Protein AF-A0A6I3AFV9-F1 (afdb_monomer)

Foldseek 3Di:
DAAEAELDPDPVVCVVCVVVVHDHDYDHLPDDLPDPVLQPDFQQVSFQVQQVSSQVSVVVVDDGFHWYKGKGKFKDDPRDTDDDQVDPVSVVVVCVVCPPHKIKIKMKMWIAGPVVRDIDIDIDIDID

Nearest PDB structures (foldseek):
  4jhc-assembly1_A  TM=9.101E-01  e=8.198E-11  Escherichia coli K-12
  4lu1-assembly1_A  TM=9.260E-01  e=3.223E-10  Escherichia coli K-12
  4p0e-assembly1_A  TM=9.232E-01  e=1.324E-08  Escherichia coli K-12
  2p5x-assembly2_B  TM=7.844E-01  e=4.464E-10  Homo sapiens
  4oo0-assembly1_B  TM=8.136E-01  e=8.213E-08  Burkholderia cenocepacia J2315

Secondary structure (DSSP, 8-state):
-PEEEE----HHHHHHHHHTT--PEE---------HHHHTS-HHHHHHHHHHHHHHHHHTT--S-EEEEEEEEEEEETTEEE---SSHHHHHHHHHHHTTS--EEEEEEEEEETTTTEEEEEEEEEE-

Structure (mmCIF, N/CA/C/O backbone):
data_AF-A0A6I3AFV9-F1
#
_entry.id   AF-A0A6I3AFV9-F1
#
loop_
_atom_site.group_PDB
_atom_site.id
_atom_site.type_symbol
_atom_site.label_atom_id
_atom_site.label_alt_id
_atom_site.label_comp_id
_atom_site.label_asym_id
_atom_site.label_entity_id
_atom_site.label_seq_id
_atom_site.pdbx_PDB_ins_code
_atom_site.Cartn_x
_atom_site.Cartn_y
_atom_site.Cartn_z
_atom_site.occupancy
_atom_site.B_iso_or_equiv
_atom_site.auth_seq_id
_atom_site.auth_comp_id
_atom_site.auth_asym_id
_atom_site.auth_atom_id
_atom_site.pdbx_PDB_model_num
ATOM 1 N N . MET A 1 1 ? 19.317 -8.536 -13.817 1.00 77.12 1 MET A N 1
ATOM 2 C CA . MET A 1 1 ? 18.110 -8.800 -13.002 1.00 77.12 1 MET A CA 1
ATOM 3 C C . MET A 1 1 ? 17.315 -7.502 -12.941 1.00 77.12 1 MET A C 1
ATOM 5 O O . MET A 1 1 ? 17.971 -6.472 -12.801 1.00 77.12 1 MET A O 1
ATOM 9 N N . PRO A 1 2 ? 15.984 -7.509 -13.131 1.00 87.88 2 PRO A N 1
ATOM 10 C CA . PRO A 1 2 ? 15.190 -6.280 -13.090 1.00 87.88 2 PRO A CA 1
ATOM 11 C C . PRO A 1 2 ? 15.340 -5.591 -11.730 1.00 87.88 2 PRO A C 1
ATOM 13 O O . PRO A 1 2 ? 15.479 -6.261 -10.702 1.00 87.88 2 PRO A O 1
ATOM 16 N N . ARG A 1 3 ? 15.347 -4.256 -11.723 1.00 96.38 3 ARG A N 1
ATOM 17 C CA . ARG A 1 3 ? 15.388 -3.488 -10.471 1.00 96.38 3 ARG A CA 1
ATOM 18 C C . ARG A 1 3 ? 14.046 -3.612 -9.763 1.00 96.38 3 ARG A C 1
ATOM 20 O O . ARG A 1 3 ? 13.011 -3.522 -10.406 1.00 96.38 3 ARG A O 1
ATOM 27 N N . ILE A 1 4 ? 14.050 -3.784 -8.448 1.00 98.06 4 ILE A N 1
ATOM 28 C CA . ILE A 1 4 ? 12.809 -3.726 -7.669 1.00 98.06 4 ILE A CA 1
ATOM 29 C C . ILE A 1 4 ? 12.544 -2.259 -7.355 1.00 98.06 4 ILE A C 1
ATOM 31 O O . ILE A 1 4 ? 13.416 -1.592 -6.800 1.00 98.06 4 ILE A O 1
ATOM 35 N N . VAL A 1 5 ? 11.363 -1.764 -7.703 1.00 98.50 5 VAL A N 1
ATOM 36 C CA . VAL A 1 5 ? 10.937 -0.389 -7.444 1.00 98.50 5 VAL A CA 1
ATOM 37 C C . VAL A 1 5 ? 9.714 -0.414 -6.538 1.00 98.50 5 VAL A C 1
ATOM 39 O O . VAL A 1 5 ? 8.728 -1.074 -6.851 1.00 98.50 5 VAL A O 1
ATOM 42 N N . LEU A 1 6 ? 9.763 0.301 -5.415 1.00 98.50 6 LEU A N 1
ATOM 43 C CA . LEU A 1 6 ? 8.589 0.541 -4.577 1.00 98.50 6 LEU A CA 1
ATOM 44 C C . LEU A 1 6 ? 7.982 1.892 -4.959 1.00 98.50 6 LEU A C 1
ATOM 46 O O . LEU A 1 6 ? 8.591 2.928 -4.691 1.00 98.50 6 LEU A O 1
ATOM 50 N N . ALA A 1 7 ? 6.774 1.864 -5.526 1.00 98.00 7 ALA A N 1
ATOM 51 C CA . ALA A 1 7 ? 5.998 3.028 -5.951 1.00 98.00 7 ALA A CA 1
ATOM 52 C C . ALA A 1 7 ? 5.279 3.719 -4.769 1.00 98.00 7 ALA A C 1
ATOM 54 O O . ALA A 1 7 ? 4.075 3.971 -4.804 1.00 98.00 7 ALA A O 1
ATOM 55 N N . SER A 1 8 ? 5.972 3.925 -3.644 1.00 94.44 8 SER A N 1
ATOM 56 C CA . SER A 1 8 ? 5.360 4.412 -2.402 1.00 94.44 8 SER A CA 1
ATOM 57 C C . SER A 1 8 ? 6.358 5.125 -1.494 1.00 94.44 8 SER A C 1
ATOM 59 O O . SER A 1 8 ? 7.487 4.674 -1.323 1.00 94.44 8 SER A O 1
ATOM 61 N N . ALA A 1 9 ? 5.896 6.178 -0.813 1.00 93.31 9 ALA A N 1
ATOM 62 C CA . ALA A 1 9 ? 6.630 6.838 0.270 1.00 93.31 9 ALA A CA 1
ATOM 63 C C . ALA A 1 9 ? 6.532 6.100 1.626 1.00 93.31 9 ALA A C 1
ATOM 65 O O . ALA A 1 9 ? 7.071 6.560 2.631 1.00 93.31 9 ALA A O 1
ATOM 66 N N . SER A 1 10 ? 5.814 4.973 1.697 1.00 94.00 10 SER A N 1
ATOM 67 C CA . SER A 1 10 ? 5.537 4.289 2.963 1.00 94.00 10 SER A CA 1
ATOM 68 C C . SER A 1 10 ? 6.785 3.645 3.578 1.00 94.00 10 SER A C 1
ATOM 70 O O . SER A 1 10 ? 7.331 2.664 3.063 1.00 94.00 10 SER A O 1
ATOM 72 N N . ALA A 1 11 ? 7.176 4.138 4.756 1.00 94.56 11 ALA A N 1
ATOM 73 C CA . ALA A 1 11 ? 8.265 3.565 5.541 1.00 94.56 11 ALA A CA 1
ATOM 74 C C . ALA A 1 11 ? 7.985 2.114 5.974 1.00 94.56 11 ALA A C 1
ATOM 76 O O . ALA A 1 11 ? 8.909 1.306 6.033 1.00 94.56 11 ALA A O 1
ATOM 77 N N . SER A 1 12 ? 6.727 1.751 6.257 1.00 94.88 12 SER A N 1
ATOM 78 C CA . SER A 1 12 ? 6.380 0.378 6.647 1.00 94.88 12 SER A CA 1
ATOM 79 C C . SER A 1 12 ? 6.521 -0.601 5.483 1.00 94.88 12 SER A C 1
ATOM 81 O O . SER A 1 12 ? 7.104 -1.667 5.667 1.00 94.88 12 SER A O 1
ATOM 83 N N . ARG A 1 13 ? 6.077 -0.225 4.276 1.00 95.94 13 ARG A N 1
ATOM 84 C CA . ARG A 1 13 ? 6.209 -1.063 3.069 1.00 95.94 13 ARG A CA 1
ATOM 85 C C . ARG A 1 13 ? 7.664 -1.243 2.659 1.00 95.94 13 ARG A C 1
ATOM 87 O O . ARG A 1 13 ? 8.073 -2.355 2.336 1.00 95.94 13 ARG A O 1
ATOM 94 N N . ARG A 1 14 ? 8.465 -0.176 2.747 1.00 97.25 14 ARG A N 1
ATOM 95 C CA . ARG A 1 14 ? 9.915 -0.261 2.553 1.00 97.25 14 ARG A CA 1
ATOM 96 C C . ARG A 1 14 ? 10.541 -1.282 3.506 1.00 97.25 14 ARG A C 1
ATOM 98 O O . ARG A 1 14 ? 11.205 -2.203 3.041 1.00 97.25 14 ARG A O 1
ATOM 105 N N . ARG A 1 15 ? 10.275 -1.155 4.813 1.00 97.75 15 ARG A N 1
ATOM 106 C CA . ARG A 1 15 ? 10.796 -2.088 5.828 1.00 97.75 15 ARG A CA 1
ATOM 107 C C . ARG A 1 15 ? 10.350 -3.527 5.582 1.00 97.75 15 ARG A C 1
ATOM 109 O O . ARG A 1 15 ? 11.147 -4.438 5.770 1.00 97.75 15 ARG A O 1
ATOM 116 N N . LEU A 1 16 ? 9.105 -3.735 5.147 1.00 96.12 16 LEU A N 1
ATOM 117 C CA . LEU A 1 16 ? 8.595 -5.062 4.806 1.00 96.12 16 LEU A CA 1
ATOM 118 C C . LEU A 1 16 ? 9.420 -5.698 3.678 1.00 96.12 16 LEU A C 1
ATOM 120 O O . LEU A 1 16 ? 9.924 -6.805 3.850 1.00 96.12 16 LEU A O 1
ATOM 124 N N . LEU A 1 17 ? 9.625 -4.988 2.564 1.00 96.88 17 LEU A N 1
ATOM 125 C CA . LEU A 1 17 ? 10.437 -5.493 1.451 1.00 96.88 17 LEU A CA 1
ATOM 126 C C . LEU A 1 17 ? 11.894 -5.756 1.869 1.00 96.88 17 LEU A C 1
ATOM 128 O O . LEU A 1 17 ? 12.445 -6.801 1.531 1.00 96.88 17 LEU A O 1
ATOM 132 N N . GLU A 1 18 ? 12.499 -4.847 2.638 1.00 97.56 18 GLU A N 1
ATOM 133 C CA . GLU A 1 18 ? 13.863 -5.010 3.165 1.00 97.56 18 GLU A CA 1
ATOM 134 C C . GLU A 1 18 ? 13.980 -6.240 4.082 1.00 97.56 18 GLU A C 1
ATOM 136 O O . GLU A 1 18 ? 14.924 -7.019 3.949 1.00 97.56 18 GLU A O 1
ATOM 141 N N . SER A 1 19 ? 12.993 -6.479 4.955 1.00 97.94 19 SER A N 1
ATOM 142 C CA . SER A 1 19 ? 12.948 -7.668 5.822 1.00 97.94 19 SER A CA 1
ATOM 143 C C . SER A 1 19 ? 12.789 -8.980 5.049 1.00 97.94 19 SER A C 1
ATOM 145 O O . SER A 1 19 ? 13.262 -10.019 5.502 1.00 97.94 19 SER A O 1
ATOM 147 N N . ALA A 1 20 ? 12.202 -8.928 3.849 1.00 97.12 20 ALA A N 1
ATOM 148 C CA . ALA A 1 20 ? 12.117 -10.057 2.925 1.00 97.12 20 ALA A CA 1
ATOM 149 C C . ALA A 1 20 ? 13.408 -10.265 2.102 1.00 97.12 20 ALA A C 1
ATOM 151 O O . ALA A 1 20 ? 13.435 -11.091 1.191 1.00 97.12 20 ALA A O 1
ATOM 152 N N . GLY A 1 21 ? 14.479 -9.514 2.387 1.00 97.38 21 GLY A N 1
ATOM 153 C CA . GLY A 1 21 ? 15.762 -9.605 1.685 1.00 97.38 21 GLY A CA 1
ATOM 154 C C . GLY A 1 21 ? 15.815 -8.836 0.361 1.00 97.38 21 GLY A C 1
ATOM 155 O O . GLY A 1 21 ? 16.793 -8.956 -0.381 1.00 97.38 21 GLY A O 1
ATOM 156 N N . LEU A 1 22 ? 14.791 -8.037 0.048 1.00 96.75 22 LEU A N 1
ATOM 157 C CA . LEU A 1 22 ? 14.738 -7.232 -1.170 1.00 96.75 22 LEU A CA 1
ATOM 158 C C . LEU A 1 22 ? 15.419 -5.875 -0.953 1.00 96.75 22 LEU A C 1
ATOM 160 O O . LEU A 1 22 ? 15.456 -5.338 0.150 1.00 96.75 22 LEU A O 1
ATOM 164 N N . LYS A 1 23 ? 15.940 -5.285 -2.032 1.00 96.06 23 LYS A N 1
ATOM 165 C CA . LYS A 1 23 ? 16.570 -3.953 -2.021 1.00 96.06 23 LYS A CA 1
ATOM 166 C C . LYS A 1 23 ? 15.819 -3.018 -2.974 1.00 96.06 23 LYS A C 1
ATOM 168 O O . LYS A 1 23 ? 16.291 -2.804 -4.093 1.00 96.06 23 LYS A O 1
ATOM 173 N N . PRO A 1 24 ? 14.624 -2.529 -2.594 1.00 97.50 24 PRO A N 1
ATOM 174 C CA . PRO A 1 24 ? 13.824 -1.700 -3.481 1.00 97.50 24 PRO A CA 1
ATOM 175 C C . PRO A 1 24 ? 14.456 -0.316 -3.665 1.00 97.50 24 PRO A C 1
ATOM 177 O O . PRO A 1 24 ? 14.865 0.334 -2.705 1.00 97.50 24 PRO A O 1
ATOM 180 N N . THR A 1 25 ? 14.482 0.169 -4.903 1.00 97.69 25 THR A N 1
ATOM 181 C CA . THR A 1 25 ? 14.611 1.601 -5.182 1.00 97.69 25 THR A CA 1
ATOM 182 C C . THR A 1 25 ? 13.272 2.265 -4.885 1.00 97.69 25 THR A C 1
ATOM 184 O O . THR A 1 25 ? 12.232 1.805 -5.351 1.00 97.69 25 THR A O 1
ATOM 187 N N . ILE A 1 26 ? 13.280 3.322 -4.079 1.00 97.94 26 ILE A N 1
ATOM 188 C CA . ILE A 1 26 ? 12.056 4.035 -3.713 1.00 97.94 26 ILE A CA 1
ATOM 189 C C . ILE A 1 26 ? 11.787 5.106 -4.764 1.00 97.94 26 ILE A C 1
ATOM 191 O O . ILE A 1 26 ? 12.626 5.980 -4.970 1.00 97.94 26 ILE A O 1
ATOM 195 N N . MET A 1 27 ? 10.622 5.043 -5.402 1.00 98.12 27 MET A N 1
ATOM 196 C CA . MET A 1 27 ? 10.131 6.085 -6.300 1.00 98.12 27 MET A CA 1
ATOM 197 C C . MET A 1 27 ? 8.718 6.449 -5.863 1.00 98.12 27 MET A C 1
ATOM 199 O O . MET A 1 27 ? 7.834 5.601 -5.828 1.00 98.12 27 MET A O 1
ATOM 203 N N . VAL A 1 28 ? 8.500 7.692 -5.452 1.00 96.06 28 VAL A N 1
ATOM 204 C CA . VAL A 1 28 ? 7.184 8.130 -4.975 1.00 96.06 28 VAL A CA 1
ATOM 205 C C . VAL A 1 28 ? 6.362 8.551 -6.187 1.00 96.06 28 VAL A C 1
ATOM 207 O O . VAL A 1 28 ? 6.805 9.392 -6.956 1.00 96.06 28 VAL A O 1
ATOM 210 N N . SER A 1 29 ? 5.178 7.965 -6.373 1.00 91.56 29 SER A N 1
ATOM 211 C CA . SER A 1 29 ? 4.337 8.246 -7.545 1.00 91.56 29 SER A CA 1
ATOM 212 C C . SER A 1 29 ? 3.708 9.641 -7.531 1.00 91.56 29 SER A C 1
ATOM 214 O O . SER A 1 29 ? 3.311 10.127 -8.581 1.00 91.56 29 SER A O 1
ATOM 216 N N . HIS A 1 30 ? 3.604 10.277 -6.357 1.00 92.94 30 HIS A N 1
ATOM 217 C CA . HIS A 1 30 ? 2.930 11.568 -6.159 1.00 92.94 30 HIS A CA 1
ATOM 218 C C . HIS A 1 30 ? 1.465 11.593 -6.634 1.00 92.94 30 HIS A C 1
ATOM 220 O O . HIS A 1 30 ? 0.932 12.658 -6.931 1.00 92.94 30 HIS A O 1
ATOM 226 N N . VAL A 1 31 ? 0.815 10.425 -6.685 1.00 93.56 31 VAL A N 1
ATOM 227 C CA . VAL A 1 31 ? -0.624 10.307 -6.957 1.00 93.56 31 VAL A CA 1
ATOM 228 C C . VAL A 1 31 ? -1.399 11.045 -5.871 1.00 93.56 31 VAL A C 1
ATOM 230 O O . VAL A 1 31 ? -1.132 10.839 -4.687 1.00 93.56 31 VAL A O 1
ATOM 233 N N . ASP A 1 32 ? -2.348 11.882 -6.283 1.00 92.06 32 ASP A N 1
ATOM 234 C CA . ASP A 1 32 ? -3.334 12.469 -5.380 1.00 92.06 32 ASP A CA 1
ATOM 235 C C . ASP A 1 32 ? -4.353 11.393 -4.985 1.00 92.06 32 ASP A C 1
ATOM 237 O O . ASP A 1 32 ? -5.081 10.857 -5.824 1.00 92.06 32 ASP A O 1
ATOM 241 N N . GLU A 1 33 ? -4.335 11.016 -3.710 1.00 89.81 33 GLU A N 1
ATOM 242 C CA . GLU A 1 33 ? -5.104 9.888 -3.181 1.00 89.81 33 GLU A CA 1
ATOM 243 C C . GLU A 1 33 ? -6.508 10.311 -2.720 1.00 89.81 33 GLU A C 1
ATOM 245 O O . GLU A 1 33 ? -7.366 9.452 -2.540 1.00 89.81 33 GLU A O 1
ATOM 250 N N . GLU A 1 34 ? -6.762 11.616 -2.565 1.00 88.62 34 GLU A N 1
ATOM 251 C CA . GLU A 1 34 ? -7.979 12.171 -1.949 1.00 88.62 34 GLU A CA 1
ATOM 252 C C . GLU A 1 34 ? -8.912 12.832 -2.982 1.00 88.62 34 GLU A C 1
ATOM 254 O O . GLU A 1 34 ? -9.564 13.838 -2.710 1.00 88.62 34 GLU A O 1
ATOM 259 N N . THR A 1 35 ? -9.001 12.260 -4.186 1.00 92.50 35 THR A N 1
ATOM 260 C CA . THR A 1 35 ? -9.883 12.766 -5.252 1.00 92.50 35 THR A CA 1
ATOM 261 C C . THR A 1 35 ? -11.319 12.255 -5.110 1.00 92.50 35 THR A C 1
ATOM 263 O O . THR A 1 35 ? -11.550 11.147 -4.622 1.00 92.50 35 THR A O 1
ATOM 266 N N . ASP A 1 36 ? -12.297 13.008 -5.629 1.00 93.81 36 ASP A N 1
ATOM 267 C CA . ASP A 1 36 ? -13.710 12.584 -5.681 1.00 93.81 36 ASP A CA 1
ATOM 268 C C . ASP A 1 36 ? -13.895 11.218 -6.362 1.00 93.81 36 ASP A C 1
ATOM 270 O O . ASP A 1 36 ? -14.772 10.442 -5.988 1.00 93.81 36 ASP A O 1
ATOM 274 N N . PHE A 1 37 ? -13.040 10.897 -7.338 1.00 94.69 37 PHE A N 1
ATOM 275 C CA . PHE A 1 37 ? -13.055 9.613 -8.032 1.00 94.69 37 PHE A CA 1
ATOM 276 C C . PHE A 1 37 ? -12.737 8.439 -7.096 1.00 94.69 37 PHE A C 1
ATOM 278 O O . PHE A 1 37 ? -13.480 7.460 -7.085 1.00 94.69 37 PHE A O 1
ATOM 285 N N . PHE A 1 38 ? -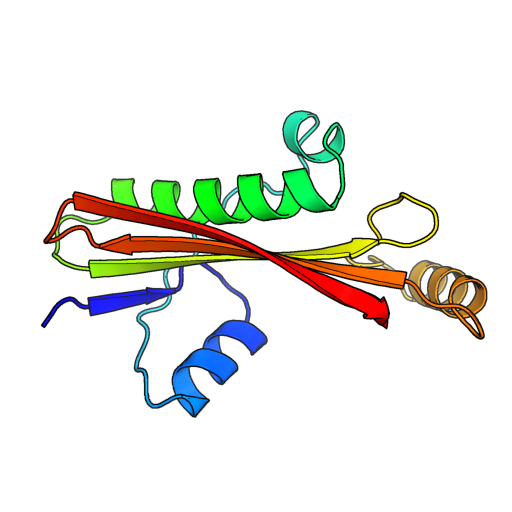11.664 8.533 -6.302 1.00 94.88 38 PHE A N 1
ATOM 286 C CA . PHE A 1 38 ? -11.305 7.483 -5.342 1.00 94.88 38 PHE A CA 1
ATOM 287 C C . PHE A 1 38 ? -12.273 7.448 -4.157 1.00 94.88 38 PHE A C 1
ATOM 289 O O . PHE A 1 38 ? -12.679 6.369 -3.731 1.00 94.88 38 PHE A O 1
ATOM 296 N N . ASN A 1 39 ? -12.709 8.615 -3.681 1.00 91.62 39 ASN A N 1
ATOM 297 C CA . ASN A 1 39 ? -13.624 8.736 -2.545 1.00 91.62 39 ASN A CA 1
ATOM 298 C C . ASN A 1 39 ? -15.035 8.191 -2.834 1.00 91.62 39 ASN A C 1
ATOM 300 O O . ASN A 1 39 ? -15.760 7.856 -1.900 1.00 91.62 39 ASN A O 1
ATOM 304 N N . ALA A 1 40 ? -15.432 8.090 -4.107 1.00 94.31 40 ALA A N 1
ATOM 305 C CA . ALA A 1 40 ? -16.708 7.500 -4.511 1.00 94.31 40 ALA A CA 1
ATOM 306 C C . ALA A 1 40 ? -16.699 5.957 -4.553 1.00 94.31 40 ALA A C 1
ATOM 308 O O . ALA A 1 40 ? -17.754 5.346 -4.737 1.00 94.31 40 ALA A O 1
ATOM 309 N N . MET A 1 41 ? -15.533 5.316 -4.421 1.00 96.31 41 MET A N 1
ATOM 310 C CA . MET A 1 41 ? -15.393 3.858 -4.472 1.00 96.31 41 MET A CA 1
ATOM 311 C C . MET A 1 41 ? -15.660 3.199 -3.114 1.00 96.31 41 MET A C 1
ATOM 313 O O . MET A 1 41 ? -15.566 3.830 -2.062 1.00 96.31 41 MET A O 1
ATOM 317 N N . SER A 1 42 ? -15.930 1.888 -3.125 1.00 96.75 42 SER A N 1
ATOM 318 C CA . SER A 1 42 ? -15.860 1.099 -1.891 1.00 96.75 42 SER A CA 1
ATOM 319 C C . SER A 1 42 ? -14.422 1.110 -1.338 1.00 96.75 42 SER A C 1
ATOM 321 O O . SER A 1 42 ? -13.476 1.217 -2.125 1.00 96.75 42 SER A O 1
ATOM 323 N N . PRO A 1 43 ? -14.200 0.959 -0.019 1.00 96.88 43 PRO A N 1
ATOM 324 C CA . PRO A 1 43 ? -12.847 0.945 0.545 1.00 96.88 43 PRO A CA 1
ATOM 325 C C . PRO A 1 43 ? -11.924 -0.108 -0.091 1.00 96.88 43 PRO A C 1
ATOM 327 O O . PRO A 1 43 ? -10.743 0.161 -0.314 1.00 96.88 43 PRO A O 1
ATOM 330 N N . ALA A 1 44 ? -12.458 -1.285 -0.433 1.00 97.44 44 ALA A N 1
ATOM 331 C CA . ALA A 1 44 ? -11.717 -2.339 -1.125 1.00 97.44 44 ALA A CA 1
ATOM 332 C C . ALA A 1 44 ? -11.347 -1.957 -2.574 1.00 97.44 44 ALA A C 1
ATOM 334 O O . ALA A 1 44 ? -10.203 -2.160 -2.990 1.00 97.44 44 ALA A O 1
ATOM 335 N N . ASP A 1 45 ? -12.281 -1.368 -3.328 1.00 97.50 45 ASP A N 1
ATOM 336 C CA . ASP A 1 45 ? -12.036 -0.932 -4.710 1.00 97.50 45 ASP A CA 1
ATOM 337 C C . ASP A 1 45 ? -11.071 0.260 -4.764 1.00 97.50 45 ASP A C 1
ATOM 339 O O . ASP A 1 45 ? -10.174 0.317 -5.608 1.00 97.50 45 ASP A O 1
ATOM 343 N N . MET A 1 46 ? -11.197 1.181 -3.808 1.00 97.12 46 MET A N 1
ATOM 344 C CA . MET A 1 46 ? -10.329 2.344 -3.669 1.00 97.12 46 MET A CA 1
ATOM 345 C C . MET A 1 46 ? -8.862 1.920 -3.529 1.00 97.12 46 MET A C 1
ATOM 347 O O . MET A 1 46 ? -8.002 2.408 -4.265 1.00 97.12 46 MET A O 1
ATOM 351 N N . VAL A 1 47 ? -8.554 0.974 -2.631 1.00 97.19 47 VAL A N 1
ATOM 352 C CA . VAL A 1 47 ? -7.155 0.578 -2.391 1.00 97.19 47 VAL A CA 1
ATOM 353 C C . VAL A 1 47 ? -6.528 -0.145 -3.583 1.00 97.19 47 VAL A C 1
ATOM 355 O O . VAL A 1 47 ? -5.331 0.016 -3.826 1.00 97.19 47 VAL A O 1
ATOM 358 N N . ILE A 1 48 ? -7.289 -0.931 -4.357 1.00 98.38 48 ILE A N 1
ATOM 359 C CA . ILE A 1 48 ? -6.734 -1.564 -5.563 1.00 98.38 48 ILE A CA 1
ATOM 360 C C . ILE A 1 48 ? -6.532 -0.551 -6.680 1.00 98.38 48 ILE A C 1
ATOM 362 O O . ILE A 1 48 ? -5.483 -0.571 -7.326 1.00 98.38 48 ILE A O 1
ATOM 366 N N . ALA A 1 49 ? -7.476 0.376 -6.858 1.00 98.19 49 ALA A N 1
ATOM 367 C CA . ALA A 1 49 ? -7.371 1.438 -7.845 1.00 98.19 49 ALA A CA 1
ATOM 368 C C . ALA A 1 49 ? -6.160 2.335 -7.552 1.00 98.19 49 ALA A C 1
ATOM 370 O O . ALA A 1 49 ? -5.359 2.603 -8.450 1.00 98.19 49 ALA A O 1
ATOM 371 N N . LEU A 1 50 ? -5.950 2.716 -6.287 1.00 97.62 50 LEU A N 1
ATOM 372 C CA . LEU A 1 50 ? -4.767 3.462 -5.853 1.00 97.62 50 LEU A CA 1
ATOM 373 C C . LEU A 1 50 ? -3.477 2.661 -6.061 1.00 97.62 50 LEU A C 1
ATOM 375 O O . LEU A 1 50 ? -2.502 3.203 -6.580 1.00 97.62 50 LEU A O 1
ATOM 379 N N . ALA A 1 51 ? -3.443 1.374 -5.702 1.00 98.38 51 ALA A N 1
ATOM 380 C CA . ALA A 1 51 ? -2.257 0.538 -5.893 1.00 98.38 51 ALA A CA 1
ATOM 381 C C . ALA A 1 51 ? -1.854 0.420 -7.373 1.00 98.38 51 ALA A C 1
ATOM 383 O O . ALA A 1 51 ? -0.670 0.554 -7.692 1.00 98.38 51 ALA A O 1
ATOM 384 N N . ILE A 1 52 ? -2.830 0.209 -8.263 1.00 98.62 52 ILE A N 1
ATOM 385 C CA . ILE A 1 52 ? -2.639 0.170 -9.720 1.00 98.62 52 ILE A CA 1
ATOM 386 C C . ILE A 1 52 ? -2.148 1.530 -10.217 1.00 98.62 52 ILE A C 1
ATOM 388 O O . ILE A 1 52 ? -1.093 1.599 -10.845 1.00 98.62 52 ILE A O 1
ATOM 392 N N . THR A 1 53 ? -2.845 2.615 -9.868 1.00 98.44 53 THR A N 1
ATOM 393 C CA . THR A 1 53 ? -2.493 3.977 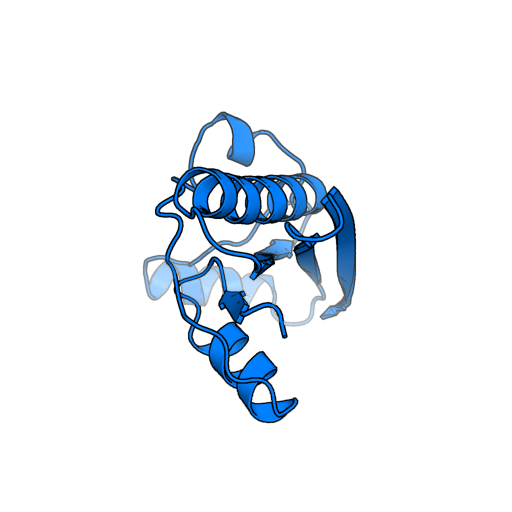-10.302 1.00 98.44 53 THR A CA 1
ATOM 394 C C . THR A 1 53 ? -1.054 4.315 -9.921 1.00 98.44 53 THR A C 1
ATOM 396 O O . THR A 1 53 ? -0.265 4.705 -10.775 1.00 98.44 53 THR A O 1
ATOM 399 N N . LYS A 1 54 ? -0.656 4.060 -8.668 1.00 98.44 54 LYS A N 1
ATOM 400 C CA . LYS A 1 54 ? 0.715 4.296 -8.187 1.00 98.44 54 LYS A CA 1
ATOM 401 C C . LYS A 1 54 ? 1.761 3.522 -8.997 1.00 98.44 54 LYS A C 1
ATOM 403 O O . LYS A 1 54 ? 2.803 4.087 -9.329 1.00 98.44 54 LYS A O 1
ATOM 408 N N . ALA A 1 55 ? 1.504 2.251 -9.315 1.00 98.56 55 ALA A N 1
ATOM 409 C CA . ALA A 1 55 ? 2.426 1.433 -10.102 1.00 98.56 55 ALA A CA 1
ATOM 410 C C . ALA A 1 55 ? 2.561 1.945 -11.547 1.00 98.56 55 ALA A C 1
ATOM 412 O O . ALA A 1 55 ? 3.682 2.087 -12.037 1.00 98.56 55 ALA A O 1
ATOM 413 N N . HIS A 1 56 ? 1.443 2.270 -12.204 1.00 98.44 56 HIS A N 1
ATOM 414 C CA . HIS A 1 56 ? 1.439 2.792 -13.576 1.00 98.44 56 HIS A CA 1
ATOM 415 C C . HIS A 1 56 ? 2.083 4.174 -13.681 1.00 98.44 56 HIS A C 1
ATOM 417 O O . HIS A 1 56 ? 2.884 4.394 -14.582 1.00 98.44 56 HIS A O 1
ATOM 423 N N . THR A 1 57 ? 1.863 5.064 -12.711 1.00 98.38 57 THR A N 1
ATOM 424 C CA . THR A 1 57 ? 2.546 6.366 -12.680 1.00 98.38 57 THR A CA 1
ATOM 425 C C . THR A 1 57 ? 4.068 6.215 -12.671 1.00 98.38 57 THR A C 1
ATOM 427 O O . THR A 1 57 ? 4.764 6.947 -13.365 1.00 98.38 57 THR A O 1
ATOM 430 N N . ILE A 1 58 ? 4.611 5.244 -11.926 1.00 98.31 58 ILE A N 1
ATOM 431 C CA . ILE A 1 58 ? 6.054 4.968 -11.956 1.00 98.31 58 ILE A CA 1
ATOM 432 C C . ILE A 1 58 ? 6.475 4.277 -13.256 1.00 98.31 58 ILE A C 1
ATOM 434 O O . ILE A 1 58 ? 7.556 4.570 -13.762 1.00 98.31 58 ILE A O 1
ATOM 438 N N . ARG A 1 59 ? 5.638 3.396 -13.824 1.00 97.88 59 ARG A N 1
ATOM 439 C CA . ARG A 1 59 ? 5.899 2.745 -15.122 1.00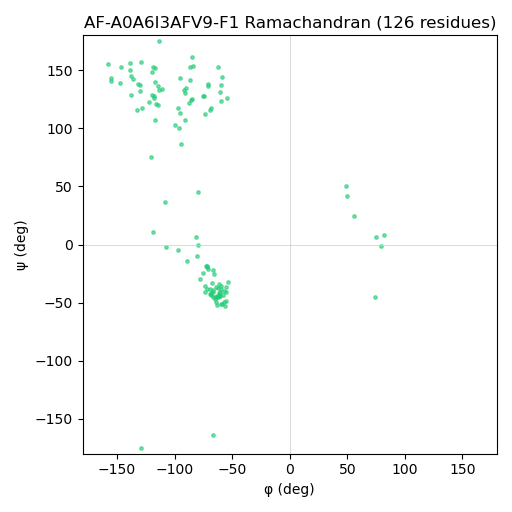 97.88 59 ARG A CA 1
ATOM 440 C C . ARG A 1 59 ? 6.147 3.774 -16.224 1.00 97.88 59 ARG A C 1
ATOM 442 O O . ARG A 1 59 ? 7.053 3.578 -17.023 1.00 97.88 59 ARG A O 1
ATOM 449 N N . GLU A 1 60 ? 5.385 4.863 -16.242 1.00 97.44 60 GLU A N 1
ATOM 450 C CA . GLU A 1 60 ? 5.516 5.950 -17.223 1.00 97.44 60 GLU A CA 1
ATOM 451 C C . GLU A 1 60 ? 6.770 6.819 -17.023 1.00 97.44 60 GLU A C 1
ATOM 453 O O . GLU A 1 60 ? 7.189 7.522 -17.939 1.00 97.44 60 GLU A O 1
ATOM 458 N N . GLN A 1 61 ? 7.389 6.771 -15.840 1.00 97.00 61 GLN A N 1
ATOM 459 C CA . GLN A 1 61 ? 8.543 7.601 -15.474 1.00 97.00 61 GLN A CA 1
ATOM 460 C C . GLN A 1 61 ? 9.894 6.897 -15.651 1.00 97.00 61 GLN A C 1
ATOM 462 O O . GLN A 1 61 ? 10.934 7.517 -15.420 1.00 97.00 61 GLN A O 1
ATOM 467 N N . ILE A 1 62 ? 9.905 5.609 -16.007 1.00 96.75 62 ILE A N 1
ATOM 468 C CA . ILE A 1 62 ? 11.132 4.812 -16.107 1.00 96.75 62 ILE A CA 1
ATOM 469 C C . ILE A 1 62 ? 11.358 4.271 -17.516 1.00 96.75 62 ILE A C 1
ATOM 471 O O . ILE A 1 62 ? 10.428 3.919 -18.232 1.00 96.75 62 ILE A O 1
ATOM 475 N N . ASP A 1 63 ? 12.628 4.127 -17.877 1.00 95.94 63 ASP A N 1
ATOM 476 C CA . ASP A 1 63 ? 13.101 3.602 -19.161 1.00 95.94 63 ASP A CA 1
ATOM 477 C C . ASP A 1 63 ? 13.947 2.322 -19.006 1.00 95.94 63 ASP A C 1
ATOM 479 O 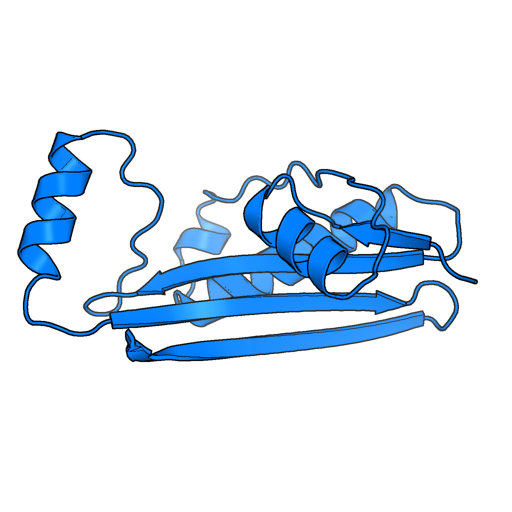O . ASP A 1 63 ? 14.573 1.847 -19.955 1.00 95.94 63 ASP A O 1
ATOM 483 N N . PHE A 1 64 ? 13.965 1.734 -17.805 1.00 96.25 64 PHE A N 1
ATOM 484 C CA . PHE A 1 64 ? 14.759 0.552 -17.479 1.00 96.25 64 PHE A CA 1
ATOM 485 C C . PHE A 1 64 ? 13.895 -0.649 -17.049 1.00 96.25 64 PHE A C 1
ATOM 487 O O . PHE A 1 64 ? 12.819 -0.480 -16.470 1.00 96.25 64 PHE A O 1
ATOM 494 N N . PRO A 1 65 ? 14.381 -1.893 -17.249 1.00 97.31 65 PRO A N 1
ATOM 495 C CA . PRO A 1 65 ? 13.705 -3.094 -16.762 1.00 97.31 65 PRO A CA 1
ATOM 496 C C . PRO A 1 65 ? 13.541 -3.111 -15.233 1.00 97.31 65 PRO A C 1
ATOM 498 O O . PRO A 1 65 ? 14.528 -3.061 -14.484 1.00 97.31 65 PRO A O 1
ATOM 501 N N . ALA A 1 66 ? 12.302 -3.248 -14.762 1.00 98.31 66 ALA A N 1
ATOM 502 C CA . ALA A 1 66 ? 11.942 -3.175 -13.355 1.00 98.31 66 ALA A CA 1
ATOM 503 C C . ALA A 1 66 ? 10.777 -4.106 -12.985 1.00 98.31 66 ALA A C 1
ATOM 505 O O . ALA A 1 66 ? 9.913 -4.412 -13.803 1.00 98.31 66 ALA A O 1
ATOM 506 N N . ILE A 1 67 ? 10.763 -4.513 -11.715 1.00 98.44 67 ILE A N 1
ATOM 507 C CA . ILE A 1 67 ? 9.587 -5.013 -11.006 1.00 98.44 67 ILE A CA 1
ATOM 508 C C . ILE A 1 67 ? 9.066 -3.851 -10.160 1.00 98.44 67 ILE A C 1
ATOM 510 O O . ILE A 1 67 ? 9.664 -3.519 -9.135 1.00 98.44 67 ILE A O 1
ATOM 514 N N . ILE A 1 68 ? 7.990 -3.211 -10.604 1.00 98.69 68 ILE A N 1
ATOM 515 C CA . ILE A 1 68 ? 7.365 -2.077 -9.918 1.00 98.69 68 ILE A CA 1
ATOM 516 C C . ILE A 1 68 ? 6.293 -2.614 -8.978 1.00 98.69 68 ILE A C 1
ATOM 518 O O . ILE A 1 68 ? 5.459 -3.410 -9.393 1.00 98.69 68 ILE A O 1
ATOM 522 N N . ILE A 1 69 ? 6.310 -2.173 -7.723 1.00 98.56 69 ILE A N 1
ATOM 523 C CA . ILE A 1 69 ? 5.361 -2.574 -6.685 1.00 98.56 69 ILE A CA 1
ATOM 524 C C . ILE A 1 69 ? 4.585 -1.335 -6.235 1.00 98.56 69 ILE A C 1
ATOM 526 O O . ILE A 1 69 ? 5.128 -0.476 -5.537 1.00 98.56 69 ILE A O 1
ATOM 530 N N . GLY A 1 70 ? 3.315 -1.251 -6.622 1.00 98.19 70 GLY A N 1
ATOM 531 C CA . GLY A 1 70 ? 2.335 -0.314 -6.077 1.00 98.19 70 GLY A CA 1
ATOM 532 C C . GLY A 1 70 ? 1.526 -0.971 -4.964 1.00 98.19 70 GLY A C 1
ATOM 533 O O . GLY A 1 70 ? 1.228 -2.164 -5.014 1.00 98.19 70 GLY A O 1
ATOM 534 N N . CYS A 1 71 ? 1.194 -0.212 -3.924 1.00 97.00 71 CYS A N 1
ATOM 535 C CA . CYS A 1 71 ? 0.394 -0.722 -2.817 1.00 97.00 71 CYS A CA 1
ATOM 536 C C . CYS A 1 71 ? -0.334 0.411 -2.101 1.00 97.00 71 CYS A C 1
ATOM 538 O O . CYS A 1 71 ? 0.245 1.480 -1.871 1.00 97.00 71 CYS A O 1
ATOM 540 N N . ASP A 1 72 ? -1.573 0.134 -1.709 1.00 96.44 72 ASP A N 1
ATOM 541 C CA . ASP A 1 72 ? -2.385 1.009 -0.881 1.00 96.44 72 ASP A CA 1
ATOM 542 C C . ASP A 1 72 ? -3.169 0.234 0.185 1.00 96.44 72 ASP A C 1
ATOM 544 O O . ASP A 1 72 ? -3.361 -0.974 0.055 1.00 96.44 72 ASP A O 1
ATOM 548 N N . SER A 1 73 ? -3.547 0.904 1.276 1.00 95.62 73 SER A N 1
ATOM 549 C CA . SER A 1 73 ? -4.230 0.271 2.404 1.00 95.62 73 SER A CA 1
ATOM 550 C C . SER A 1 73 ? -5.193 1.243 3.063 1.00 95.62 73 SER A C 1
ATOM 552 O O . SER A 1 73 ? -4.811 2.375 3.351 1.00 95.62 73 SER A O 1
ATOM 554 N N . THR A 1 74 ? -6.373 0.751 3.427 1.00 95.44 74 THR A N 1
ATOM 555 C CA . THR A 1 74 ? -7.311 1.481 4.276 1.00 95.44 74 THR A CA 1
ATOM 556 C C . THR A 1 74 ? -7.958 0.560 5.300 1.00 95.44 74 THR A C 1
ATOM 558 O O . THR A 1 74 ? -8.110 -0.642 5.067 1.00 95.44 74 THR A O 1
ATOM 561 N N . PHE A 1 75 ? -8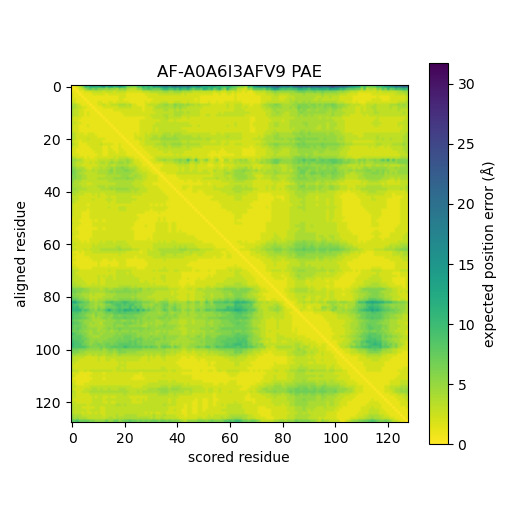.314 1.129 6.446 1.00 96.12 75 PHE A N 1
ATOM 562 C CA . PHE A 1 75 ? -9.098 0.453 7.467 1.00 96.12 75 PHE A CA 1
ATOM 563 C C . PHE A 1 75 ? -10.566 0.837 7.299 1.00 96.12 75 PHE A C 1
ATOM 565 O O . PHE A 1 75 ? -10.915 2.004 7.422 1.00 96.12 75 PHE A O 1
ATOM 572 N N . GLU A 1 76 ? -11.419 -0.133 7.010 1.00 96.50 76 GLU A N 1
ATOM 573 C CA . GLU A 1 76 ? -12.862 0.029 6.930 1.00 96.50 76 GLU A CA 1
ATOM 574 C C . GLU A 1 76 ? -13.517 -0.265 8.284 1.00 96.50 76 GLU A C 1
ATOM 576 O O . GLU A 1 76 ? -13.257 -1.294 8.919 1.00 96.50 76 GLU A O 1
ATOM 581 N N . PHE A 1 77 ? -14.413 0.629 8.696 1.00 96.25 77 PHE A N 1
ATOM 582 C CA . PHE A 1 77 ? -15.286 0.452 9.848 1.00 96.25 77 PHE A CA 1
ATOM 583 C C . PHE A 1 77 ? -16.695 0.944 9.501 1.00 96.25 77 PHE A C 1
ATOM 585 O O . PHE A 1 77 ? -16.848 2.052 8.991 1.00 96.25 77 PHE A O 1
ATOM 592 N N . ASP A 1 78 ? -17.717 0.118 9.745 1.00 93.38 78 ASP A N 1
ATOM 593 C CA . ASP A 1 78 ? -19.117 0.382 9.365 1.00 93.38 78 ASP A CA 1
ATOM 594 C C . ASP A 1 78 ? -19.295 0.810 7.890 1.00 93.38 78 ASP A C 1
ATOM 596 O O . ASP A 1 78 ? -20.045 1.736 7.576 1.00 93.38 78 ASP A O 1
ATOM 600 N N . GLY A 1 79 ? -18.572 0.158 6.969 1.00 92.38 79 GLY A N 1
ATOM 601 C CA . GLY A 1 79 ? -18.626 0.452 5.532 1.00 92.38 79 GLY A CA 1
ATOM 602 C C . GLY A 1 79 ? -17.909 1.739 5.110 1.00 92.38 79 GLY A C 1
ATOM 603 O O . GLY A 1 79 ? -18.011 2.139 3.951 1.00 92.38 79 GLY A O 1
ATOM 604 N N . GLN A 1 80 ? -17.197 2.407 6.024 1.00 91.75 80 GLN A N 1
ATOM 605 C CA . GLN A 1 80 ? -16.476 3.649 5.748 1.00 91.75 80 GLN A CA 1
ATOM 606 C C . GLN A 1 80 ? -14.968 3.472 5.887 1.00 91.75 80 GLN A C 1
ATOM 608 O O . GLN A 1 80 ? -14.473 2.901 6.858 1.00 91.75 80 GLN A O 1
ATOM 613 N N . SER A 1 81 ? -14.232 4.041 4.935 1.00 92.88 81 SER A N 1
ATOM 614 C CA . SER A 1 81 ? -12.776 4.157 4.987 1.00 92.88 81 SER A CA 1
ATOM 615 C C . SER A 1 81 ? -12.358 5.132 6.095 1.00 92.88 81 SER A C 1
ATOM 617 O O . SER A 1 81 ? -12.668 6.323 6.054 1.00 92.88 81 SER A O 1
ATOM 619 N N . LEU A 1 82 ? -11.624 4.640 7.089 1.00 91.06 82 LEU A N 1
ATOM 620 C CA . LEU A 1 82 ? -10.964 5.442 8.111 1.00 91.06 82 LEU A CA 1
ATOM 621 C C . LEU A 1 82 ? -9.515 5.701 7.684 1.00 91.06 82 LEU A C 1
ATOM 623 O O . LEU A 1 82 ? -8.589 4.986 8.067 1.00 91.06 82 LEU A O 1
ATOM 627 N N . GLY A 1 83 ? -9.325 6.764 6.898 1.00 83.31 83 GLY A N 1
ATOM 628 C CA . GLY A 1 83 ? -8.002 7.265 6.521 1.00 83.31 83 GLY A CA 1
ATOM 629 C C . GLY A 1 83 ? -7.209 7.834 7.707 1.00 83.31 83 GLY A C 1
ATOM 630 O O . GLY A 1 83 ? -7.548 7.645 8.880 1.00 83.31 83 GLY A O 1
ATOM 631 N N . LYS A 1 84 ? -6.150 8.600 7.428 1.00 84.12 84 LYS A N 1
ATOM 632 C CA . LYS A 1 84 ? -5.393 9.281 8.494 1.00 84.12 84 LYS A CA 1
ATOM 633 C C . LYS A 1 84 ? -6.327 10.227 9.274 1.00 84.12 84 LYS A C 1
ATOM 635 O O . LYS A 1 84 ? -7.141 10.910 8.659 1.00 84.12 84 LYS A O 1
ATOM 640 N N . PRO A 1 85 ? -6.246 10.279 10.615 1.00 87.56 85 PRO A N 1
ATOM 641 C CA . PRO A 1 85 ? -7.174 11.083 11.410 1.00 87.56 85 PRO A CA 1
ATOM 642 C C . PRO A 1 85 ? -6.929 12.593 11.301 1.00 87.56 85 PRO A C 1
ATOM 644 O O . PRO A 1 85 ? -7.821 13.364 11.623 1.00 87.56 85 PRO A O 1
ATOM 647 N N . GLY A 1 86 ? -5.747 13.032 10.856 1.00 89.12 86 GLY A N 1
ATOM 648 C CA . GLY A 1 86 ? -5.397 14.451 10.714 1.00 89.12 86 GLY A CA 1
ATOM 649 C C . GLY A 1 86 ? -5.131 15.161 12.046 1.00 89.12 86 GLY A C 1
ATOM 650 O O . GLY A 1 86 ? -4.113 15.837 12.167 1.00 89.12 86 GLY A O 1
ATOM 651 N N . THR A 1 87 ? -5.981 14.954 13.060 1.00 93.56 87 THR A N 1
ATOM 652 C CA . THR A 1 87 ? -5.842 15.544 14.401 1.00 93.56 87 THR A CA 1
ATOM 653 C C . THR A 1 87 ? -5.950 14.499 15.524 1.00 93.56 87 THR A C 1
ATOM 655 O O . THR A 1 87 ? -6.528 13.423 15.321 1.00 93.56 87 THR A O 1
ATOM 658 N N . PRO A 1 88 ? -5.397 14.781 16.723 1.00 96.38 88 PRO A N 1
ATOM 659 C CA . PRO A 1 88 ? -5.537 13.906 17.888 1.00 96.38 88 PRO A CA 1
ATOM 660 C C . PRO A 1 88 ? -6.991 13.676 18.318 1.00 96.38 88 PRO A C 1
ATOM 662 O O . PRO A 1 88 ? -7.339 12.571 18.722 1.00 96.38 88 PRO A O 1
ATOM 665 N N . GLU A 1 89 ? -7.851 14.686 18.205 1.00 96.81 89 GLU A N 1
ATOM 666 C CA . GLU A 1 89 ? -9.258 14.616 18.618 1.00 96.81 89 GLU A CA 1
ATOM 667 C C . GLU A 1 89 ? -10.023 13.608 17.756 1.00 96.81 89 GLU A C 1
ATOM 669 O O . GLU A 1 89 ? -10.680 12.713 18.288 1.00 96.81 89 GLU A O 1
ATOM 674 N N . ILE A 1 90 ? -9.848 13.682 16.431 1.00 93.50 90 ILE A N 1
ATOM 675 C CA . ILE A 1 90 ? -10.430 12.725 15.481 1.00 93.50 90 ILE A CA 1
ATOM 676 C C . ILE A 1 90 ? -9.873 11.319 15.733 1.00 93.50 90 ILE A C 1
ATOM 678 O O . ILE A 1 90 ? -10.598 10.329 15.625 1.00 93.50 90 ILE A O 1
ATOM 682 N N . ALA A 1 91 ? -8.589 11.202 16.088 1.00 94.25 91 ALA A N 1
ATOM 683 C CA . ALA A 1 91 ? -7.993 9.912 16.420 1.00 94.25 91 ALA A CA 1
ATOM 684 C C . ALA A 1 91 ? -8.642 9.282 17.665 1.00 94.25 91 ALA A C 1
ATOM 686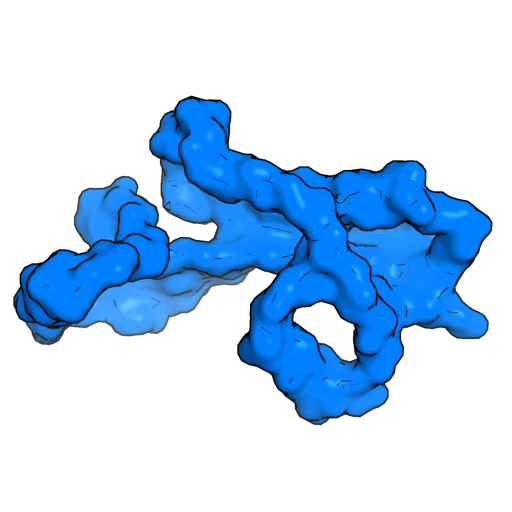 O O . ALA A 1 91 ? -8.962 8.094 17.640 1.00 94.25 91 ALA A O 1
ATOM 687 N N . ILE A 1 92 ? -8.872 10.066 18.726 1.00 95.69 92 ILE A N 1
ATOM 688 C CA . ILE A 1 92 ? -9.529 9.614 19.964 1.00 95.69 92 ILE A CA 1
ATOM 689 C C . ILE A 1 92 ? -10.986 9.227 19.696 1.00 95.69 92 ILE A C 1
ATOM 691 O O . ILE A 1 92 ? -11.430 8.168 20.146 1.00 95.69 92 ILE A O 1
ATOM 695 N N . GLU A 1 93 ? -11.721 10.045 18.941 1.00 94.19 93 GLU A N 1
ATOM 696 C CA . GLU A 1 93 ? -13.107 9.763 18.558 1.00 94.19 93 GLU A CA 1
ATOM 697 C C . GLU A 1 93 ? -13.211 8.438 17.788 1.00 94.19 93 GLU A C 1
ATOM 699 O O . GLU A 1 93 ? -13.976 7.548 18.168 1.00 94.19 93 GLU A O 1
ATOM 704 N N . ARG A 1 94 ? -12.388 8.261 16.743 1.00 93.00 94 ARG A N 1
ATOM 705 C CA . ARG A 1 94 ? -12.357 7.027 15.942 1.00 93.00 94 ARG A CA 1
ATOM 706 C C . ARG A 1 94 ? -11.956 5.818 16.782 1.00 93.00 94 ARG A C 1
ATOM 708 O O . ARG A 1 94 ? -12.613 4.785 16.699 1.00 93.00 94 ARG A O 1
ATOM 715 N N . ALA A 1 95 ? -10.923 5.940 17.616 1.00 92.56 95 ALA A N 1
ATOM 716 C CA . ALA A 1 95 ? -10.483 4.851 18.486 1.00 92.56 95 ALA A CA 1
ATOM 717 C C . ALA A 1 95 ? -11.584 4.421 19.465 1.00 92.56 95 ALA A C 1
ATOM 719 O O . ALA A 1 95 ? -11.803 3.225 19.645 1.00 92.56 95 ALA A O 1
ATOM 720 N N . SER A 1 96 ? -12.317 5.381 20.036 1.00 94.12 96 SER A N 1
ATOM 721 C CA . SER A 1 96 ? -13.431 5.109 20.952 1.00 94.12 96 SER A CA 1
ATOM 722 C C . SER A 1 96 ? -14.580 4.370 20.257 1.00 94.12 96 SER A C 1
ATOM 724 O O . SER A 1 96 ? -15.181 3.483 20.852 1.00 94.12 96 SER A O 1
ATOM 726 N N . ARG A 1 97 ? -14.861 4.688 18.983 1.00 91.94 97 ARG A N 1
ATOM 727 C CA . ARG A 1 97 ? -15.868 3.979 18.169 1.00 91.94 97 ARG A CA 1
ATOM 728 C C . ARG A 1 97 ? -15.455 2.543 17.833 1.00 91.94 97 ARG A C 1
ATOM 730 O O . ARG A 1 97 ? -16.281 1.634 17.875 1.00 91.94 97 ARG A O 1
ATOM 737 N N . VAL A 1 98 ? -14.183 2.341 17.495 1.00 93.62 98 VAL A N 1
ATOM 738 C CA . VAL A 1 98 ? -13.645 1.024 17.113 1.00 93.62 98 VAL A CA 1
ATOM 739 C C . VAL A 1 98 ? -13.445 0.119 18.336 1.00 93.62 98 VAL A C 1
ATOM 741 O O . VAL A 1 98 ? -13.469 -1.103 18.207 1.00 93.62 98 VAL A O 1
ATOM 744 N N . GLN A 1 99 ? -13.276 0.686 19.534 1.00 93.31 99 GLN A N 1
ATOM 745 C CA . GLN A 1 99 ? -13.027 -0.069 20.760 1.00 93.31 99 GLN A CA 1
ATOM 746 C C . GLN A 1 99 ? -14.100 -1.141 21.016 1.00 93.31 99 GLN A C 1
ATOM 748 O O . GLN A 1 99 ? -15.291 -0.856 21.083 1.00 93.31 99 GLN A O 1
ATOM 753 N N . GLY A 1 100 ? -13.655 -2.387 21.203 1.00 94.69 100 GLY A N 1
ATOM 754 C CA . GLY A 1 100 ? -14.540 -3.532 21.453 1.00 94.69 100 GLY A CA 1
ATOM 755 C C . GLY A 1 100 ? -15.221 -4.099 20.203 1.00 94.69 100 GLY A C 1
ATOM 756 O O . GLY A 1 100 ? -15.925 -5.100 20.312 1.00 94.69 100 GLY A O 1
ATOM 757 N N . ASN A 1 101 ? -14.981 -3.504 19.033 1.00 95.44 101 ASN A N 1
ATOM 758 C CA . ASN A 1 101 ? -15.499 -3.942 17.743 1.00 95.44 101 ASN A CA 1
ATOM 759 C C . ASN A 1 101 ? -14.364 -4.437 16.834 1.00 95.44 101 ASN A C 1
ATOM 761 O O . ASN A 1 101 ? -13.185 -4.351 17.178 1.00 95.44 101 ASN A O 1
ATOM 765 N N . SER A 1 102 ? -14.735 -4.950 15.661 1.00 95.00 102 SER A N 1
ATOM 766 C CA . SER A 1 102 ? -13.793 -5.326 14.605 1.00 95.00 102 SER A CA 1
ATOM 767 C C . SER A 1 102 ? -14.017 -4.496 13.352 1.00 95.00 102 SER A C 1
ATOM 769 O O . SER A 1 102 ? -15.146 -4.100 13.067 1.00 95.00 102 SER A O 1
ATOM 771 N N . GLY A 1 103 ? -12.958 -4.308 12.573 1.00 95.81 103 GLY A N 1
ATOM 772 C CA . GLY A 1 103 ? -13.027 -3.709 11.240 1.00 95.81 103 GLY A CA 1
ATOM 773 C C . GLY A 1 103 ? -12.310 -4.556 10.196 1.00 95.81 103 GLY A C 1
ATOM 774 O O . GLY A 1 103 ? -11.831 -5.658 10.481 1.00 95.81 103 GLY A O 1
ATOM 775 N N . LEU A 1 104 ? -12.240 -4.043 8.972 1.00 97.75 104 LEU A N 1
ATOM 776 C CA . LEU A 1 104 ? -11.581 -4.707 7.852 1.00 97.75 104 LEU A CA 1
ATOM 777 C C . LEU A 1 104 ? -10.389 -3.873 7.395 1.00 97.75 104 LEU A C 1
ATOM 779 O O . LEU A 1 104 ? -10.529 -2.724 6.999 1.00 97.75 104 LEU A O 1
ATOM 783 N N . LEU A 1 105 ? -9.191 -4.444 7.425 1.00 97.38 105 LEU A N 1
ATOM 784 C CA . LEU A 1 105 ? -8.020 -3.841 6.805 1.00 97.38 105 LEU A CA 1
ATOM 785 C C . LEU A 1 105 ? -7.910 -4.351 5.368 1.00 97.38 105 LEU A C 1
ATOM 787 O O . LEU A 1 105 ? -7.529 -5.503 5.146 1.00 97.38 105 LEU A O 1
ATOM 791 N N . HIS A 1 106 ? -8.210 -3.488 4.403 1.00 98.06 106 HIS A N 1
ATOM 792 C CA . HIS A 1 106 ? -8.013 -3.769 2.986 1.00 98.06 106 HIS A CA 1
ATOM 793 C C . HIS A 1 106 ? -6.620 -3.322 2.565 1.00 98.06 106 HIS A C 1
ATOM 795 O O . HIS A 1 106 ? -6.174 -2.228 2.908 1.00 98.06 106 HIS A O 1
ATOM 801 N N . THR A 1 107 ? -5.918 -4.162 1.810 1.00 97.38 107 THR A N 1
ATOM 802 C CA . THR A 1 107 ? -4.663 -3.785 1.159 1.00 97.38 107 THR A CA 1
ATOM 803 C C . THR A 1 107 ? -4.671 -4.226 -0.297 1.00 97.38 107 THR A C 1
ATOM 805 O O . THR A 1 107 ? -4.679 -5.423 -0.596 1.00 97.38 107 THR A O 1
ATOM 808 N N . GLY A 1 108 ? -4.637 -3.243 -1.194 1.00 97.88 108 GLY A N 1
ATOM 809 C CA . GLY A 1 108 ? -4.448 -3.436 -2.624 1.00 97.88 108 GLY A CA 1
ATOM 810 C C . GLY A 1 108 ? -2.963 -3.478 -2.973 1.00 97.88 108 GLY A C 1
ATOM 811 O O . GLY A 1 108 ? -2.155 -2.730 -2.415 1.00 97.88 108 GLY A O 1
ATOM 812 N N . HIS A 1 109 ? -2.596 -4.344 -3.910 1.00 97.56 109 HIS A N 1
ATOM 813 C CA . HIS A 1 109 ? -1.242 -4.430 -4.448 1.00 97.56 109 HIS A CA 1
ATOM 814 C C . HIS A 1 109 ? -1.294 -4.562 -5.967 1.00 97.56 109 HIS A C 1
ATOM 816 O O . HIS A 1 109 ? -2.144 -5.275 -6.497 1.00 97.56 109 HIS A O 1
ATOM 822 N N . CYS A 1 110 ? -0.352 -3.919 -6.649 1.00 98.69 110 CYS A N 1
ATOM 823 C CA . CYS A 1 110 ? -0.102 -4.081 -8.074 1.00 98.69 110 CYS A CA 1
ATOM 824 C C . CYS A 1 110 ? 1.393 -4.328 -8.291 1.00 98.69 110 CYS A C 1
ATOM 826 O O . CYS A 1 110 ? 2.233 -3.625 -7.724 1.00 98.69 110 CYS A O 1
ATOM 828 N N . ILE A 1 111 ? 1.724 -5.345 -9.083 1.00 98.50 111 ILE A N 1
ATOM 829 C CA . ILE A 1 111 ? 3.091 -5.678 -9.475 1.00 98.50 111 ILE A CA 1
ATOM 830 C C . ILE A 1 111 ? 3.172 -5.656 -10.997 1.00 98.50 111 ILE A C 1
ATOM 832 O O . ILE A 1 111 ? 2.466 -6.415 -11.660 1.00 98.50 111 ILE A O 1
ATOM 836 N N . ILE A 1 112 ? 4.074 -4.835 -11.531 1.00 98.69 112 ILE A N 1
ATOM 837 C CA . ILE A 1 112 ? 4.352 -4.724 -12.967 1.00 98.69 112 ILE A CA 1
ATOM 838 C C . ILE A 1 112 ? 5.780 -5.210 -13.229 1.00 98.69 112 ILE A C 1
ATOM 840 O O . ILE A 1 112 ? 6.736 -4.640 -12.706 1.00 98.69 112 ILE A O 1
ATOM 844 N N . ASP A 1 113 ? 5.933 -6.246 -14.052 1.00 98.38 113 ASP A N 1
ATOM 845 C CA . ASP A 1 113 ? 7.212 -6.688 -14.617 1.00 98.38 113 ASP A CA 1
ATOM 846 C C . ASP A 1 113 ? 7.375 -6.074 -16.012 1.00 98.38 113 ASP A C 1
ATOM 848 O O . ASP A 1 113 ? 6.804 -6.568 -16.989 1.00 98.38 113 ASP A O 1
ATOM 852 N N . THR A 1 114 ? 8.158 -4.995 -16.115 1.00 97.62 114 THR A N 1
ATOM 853 C CA . THR A 1 114 ? 8.342 -4.269 -17.384 1.00 97.62 114 THR A CA 1
ATOM 854 C C . THR A 1 114 ? 9.188 -5.040 -18.395 1.00 97.62 114 THR A C 1
ATOM 856 O O . THR A 1 114 ? 9.110 -4.767 -19.588 1.00 97.62 114 THR A O 1
ATOM 859 N N . ALA A 1 115 ? 9.971 -6.031 -17.954 1.00 96.12 115 ALA A N 1
ATOM 860 C CA . ALA A 1 115 ? 10.783 -6.853 -18.849 1.00 96.12 115 ALA A CA 1
ATOM 861 C C . ALA A 1 115 ? 9.954 -7.926 -19.566 1.00 96.12 115 ALA A C 1
ATOM 863 O O . ALA A 1 115 ? 10.311 -8.352 -20.663 1.00 96.12 115 ALA A O 1
ATOM 864 N N . LYS A 1 116 ? 8.877 -8.397 -18.926 1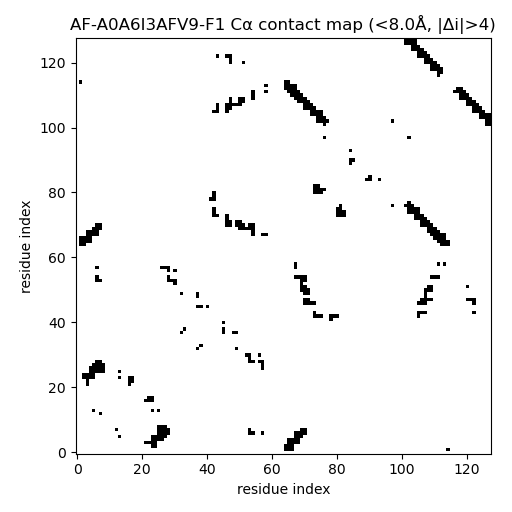.00 96.38 116 LYS A N 1
ATOM 865 C CA . LYS A 1 116 ? 7.987 -9.443 -19.458 1.00 96.38 116 LYS A CA 1
ATOM 866 C C . LYS A 1 116 ? 6.626 -8.926 -19.902 1.00 96.38 116 LYS A C 1
ATOM 868 O O . LYS A 1 116 ? 5.817 -9.737 -20.344 1.00 96.38 116 LYS A O 1
ATOM 873 N N . ASP A 1 117 ? 6.383 -7.632 -19.728 1.00 95.31 117 ASP A N 1
ATOM 874 C CA . ASP A 1 117 ? 5.087 -6.986 -19.925 1.00 95.31 117 ASP A CA 1
ATOM 875 C C . ASP A 1 117 ? 3.952 -7.747 -19.221 1.00 95.31 117 ASP A C 1
ATOM 877 O O . ASP A 1 117 ? 2.940 -8.126 -19.807 1.00 95.31 117 ASP A O 1
ATOM 881 N N . LYS A 1 118 ? 4.173 -8.054 -17.936 1.00 98.00 1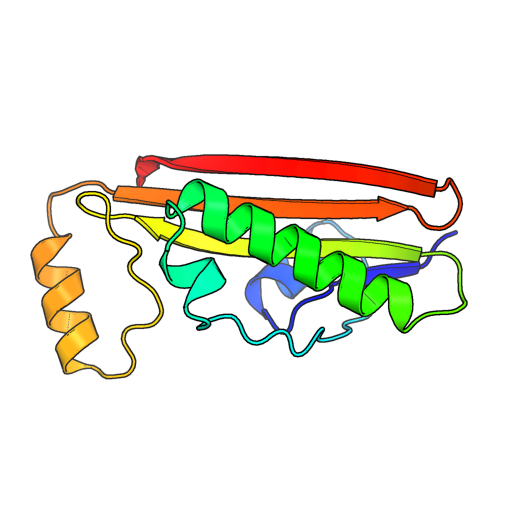18 LYS A N 1
ATOM 882 C CA . LYS A 1 118 ? 3.189 -8.735 -17.090 1.00 98.00 118 LYS A CA 1
ATOM 883 C C . LYS A 1 118 ? 2.772 -7.848 -15.940 1.00 98.00 118 LYS A C 1
ATOM 885 O O . LYS A 1 118 ? 3.609 -7.221 -15.298 1.00 98.00 118 LYS A O 1
ATOM 890 N N . GLU A 1 119 ? 1.488 -7.891 -15.637 1.00 98.25 119 GLU A N 1
ATOM 891 C CA . GLU A 1 119 ? 0.898 -7.201 -14.504 1.00 98.25 119 GLU A CA 1
ATOM 892 C C . GLU A 1 119 ? 0.033 -8.174 -13.710 1.00 98.25 119 GLU A C 1
ATOM 894 O O . GLU A 1 119 ? -0.699 -8.984 -14.282 1.00 98.25 119 GLU A O 1
ATOM 899 N N . ILE A 1 120 ? 0.146 -8.105 -12.387 1.00 98.44 120 ILE A N 1
ATOM 900 C CA . ILE A 1 120 ? -0.764 -8.777 -11.464 1.00 98.44 120 ILE A CA 1
ATOM 901 C C . ILE A 1 120 ? -1.214 -7.784 -10.404 1.00 98.44 120 ILE A C 1
ATOM 903 O O . ILE A 1 120 ? -0.410 -7.019 -9.869 1.00 98.44 120 ILE A O 1
ATOM 907 N N . SER A 1 121 ? -2.494 -7.823 -10.068 1.00 98.31 121 SER A N 1
ATOM 908 C CA . SER A 1 121 ? -3.068 -7.000 -9.015 1.00 98.31 121 SER A CA 1
ATOM 909 C C . SER A 1 121 ? -4.033 -7.833 -8.177 1.00 98.31 121 SER A C 1
ATOM 911 O O . SER A 1 121 ? -4.644 -8.786 -8.662 1.00 98.31 121 SER A O 1
ATOM 913 N N . SER A 1 122 ? -4.086 -7.556 -6.876 1.00 98.19 122 SER A N 1
ATOM 914 C CA . SER A 1 122 ? -4.940 -8.288 -5.939 1.00 98.19 122 SER A CA 1
ATOM 915 C C . SER A 1 122 ? -5.222 -7.471 -4.682 1.00 98.19 122 SER A C 1
ATOM 917 O O . SER A 1 122 ? -4.428 -6.606 -4.294 1.00 98.19 122 SER A O 1
ATOM 919 N N . ILE A 1 123 ? -6.341 -7.783 -4.030 1.00 98.31 123 ILE A N 1
ATOM 920 C CA . ILE A 1 123 ? -6.743 -7.235 -2.737 1.00 98.31 123 ILE A CA 1
ATOM 921 C C . ILE A 1 123 ? -6.661 -8.344 -1.696 1.00 98.31 123 ILE A C 1
ATOM 923 O O . ILE A 1 123 ? -7.177 -9.443 -1.897 1.00 98.31 123 ILE A O 1
ATOM 927 N N . VAL A 1 124 ? -6.067 -8.029 -0.549 1.00 98.00 124 VAL A N 1
ATOM 928 C CA . VAL A 1 124 ? -6.148 -8.860 0.653 1.00 98.00 124 VAL A CA 1
ATOM 929 C C . VAL A 1 124 ? -6.922 -8.095 1.715 1.00 98.00 124 VAL A C 1
ATOM 931 O O . VAL A 1 124 ? -6.657 -6.915 1.946 1.00 98.00 124 VAL A O 1
ATOM 934 N N . THR A 1 125 ? -7.874 -8.773 2.354 1.00 98.12 125 THR A N 1
ATOM 935 C CA . THR A 1 125 ? -8.679 -8.219 3.445 1.00 98.12 125 THR A CA 1
ATOM 936 C C . THR A 1 125 ? -8.440 -9.019 4.712 1.00 98.12 125 THR A C 1
ATOM 938 O O . THR A 1 125 ? -8.602 -10.239 4.713 1.00 98.12 125 THR A O 1
ATOM 941 N N . THR A 1 126 ? -8.099 -8.324 5.791 1.00 97.75 126 THR A N 1
ATOM 942 C CA . THR A 1 126 ? -7.873 -8.927 7.105 1.00 97.75 126 THR A CA 1
ATOM 943 C C . THR A 1 126 ? -8.848 -8.334 8.107 1.00 97.75 126 THR A C 1
ATOM 945 O O . THR A 1 126 ? -8.936 -7.116 8.229 1.00 97.75 126 THR A O 1
ATOM 948 N N . LYS A 1 127 ? -9.564 -9.182 8.847 1.00 96.88 127 LYS A N 1
ATOM 949 C CA . LYS A 1 127 ? -10.369 -8.728 9.984 1.00 96.88 127 LYS A CA 1
ATOM 950 C C . LYS A 1 127 ? -9.442 -8.386 11.152 1.00 96.88 127 LYS A C 1
ATOM 952 O O . LYS A 1 127 ? -8.602 -9.214 11.508 1.00 96.88 127 LYS A O 1
ATOM 957 N N . VAL A 1 128 ? -9.598 -7.188 11.710 1.00 92.81 128 VAL A N 1
ATOM 958 C CA . VAL A 1 128 ? -8.841 -6.677 12.868 1.00 92.81 128 VAL A CA 1
ATOM 959 C C . VAL A 1 128 ? -9.775 -6.535 14.055 1.00 92.81 128 VAL A C 1
ATOM 961 O O . VAL A 1 128 ? -10.927 -6.099 13.831 1.00 92.81 128 VAL A O 1
#

Sequence (128 aa):
MPRIVLASASASRRRLLESAGLKPTIMVSHVDEETDFFNAMSPADMVIALAITKAHTIREQIDFPAIIIGCDSTFEFDGQSLGKPGTPEIAIERASRVQGNSGLLHTGHCIIDTAKDKEISSIVTTKV

pLDDT: mean 95.65, std 3.35, range [77.12, 98.69]

Solvent-accessible surface area (backbone atoms only — not comparable to full-atom values): 7017 Å² total; per-residue (Å²): 130,63,44,42,30,33,24,45,81,50,67,67,60,51,51,50,42,44,75,72,73,44,78,61,46,76,43,66,43,80,69,81,76,86,40,73,74,47,70,70,43,53,56,65,56,28,18,34,53,48,1,41,50,20,24,50,52,43,56,77,74,55,94,68,56,25,38,31,38,6,59,30,70,41,39,29,48,96,90,37,65,53,68,85,57,92,46,72,66,51,41,51,54,52,50,62,69,47,58,98,59,72,35,37,40,29,35,10,35,18,40,36,33,64,76,74,76,43,76,52,70,53,75,49,76,43,8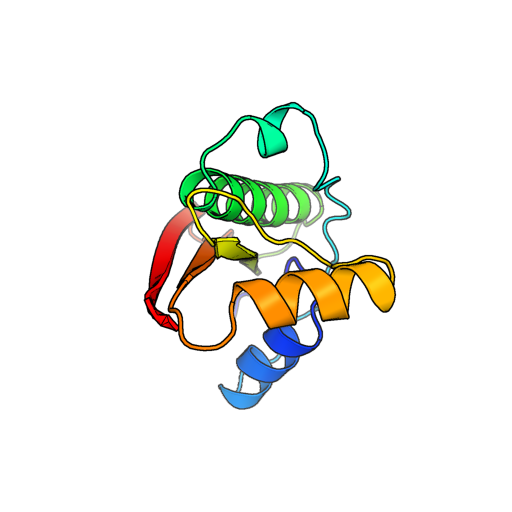2,82

Mean predicted aligned error: 3.11 Å

Radius of gyration: 15.85 Å; Cα contacts (8 Å, |Δi|>4): 243; chains: 1; bounding box: 37×26×41 Å